Protein AF-A0A4V1BQQ9-F1 (afdb_monomer_lite)

Secondary structure (DSSP, 8-state):
-EEEEEEETTEEEEEEEEEE---PPPTTPPPPPPPPP----TTSS---HHHHHHHHHHHHHHHHHT-TT-------GGGHHHHHHHHHHHHHHT-

pLDDT: mean 92.77, std 3.22, range [72.94, 97.19]

Foldseek 3Di:
DDWDWAADPPDNLDIDIDDDDDDDDDVPRDDDDDDDDDDDDLPPDDPDDVVNVVSVCSNVVSVVVPDPVDPDDDDDPVCVVVVVVVVVVCVVVVD

Radius of gyration: 17.98 Å; chains: 1; bounding box: 45×35×46 Å

Structure (mmCIF, N/CA/C/O backbone):
data_AF-A0A4V1BQQ9-F1
#
_entry.id   AF-A0A4V1BQQ9-F1
#
loop_
_atom_site.group_PDB
_atom_site.id
_atom_site.type_symbol
_atom_site.label_atom_id
_atom_site.label_alt_id
_atom_site.label_comp_id
_atom_site.label_asym_id
_atom_site.label_entity_id
_atom_site.label_seq_id
_atom_site.pdbx_PDB_ins_code
_atom_site.Cartn_x
_atom_site.Cartn_y
_atom_site.Cartn_z
_atom_site.occupancy
_atom_site.B_iso_or_equiv
_atom_site.auth_seq_id
_atom_site.auth_comp_id
_atom_site.auth_asym_id
_atom_site.auth_atom_id
_atom_site.pdbx_PDB_model_num
ATOM 1 N N . MET A 1 1 ? -9.137 -4.473 11.134 1.00 87.56 1 MET A N 1
ATOM 2 C CA . MET A 1 1 ? -8.478 -3.588 10.152 1.00 87.56 1 MET A CA 1
ATOM 3 C C . MET A 1 1 ? -8.537 -4.267 8.800 1.00 87.56 1 MET A C 1
ATOM 5 O O . MET A 1 1 ? -8.334 -5.473 8.753 1.00 87.56 1 MET A O 1
ATOM 9 N N . LEU A 1 2 ? -8.856 -3.525 7.745 1.00 92.88 2 LEU A N 1
ATOM 10 C CA . LEU A 1 2 ? -8.860 -4.017 6.370 1.00 92.88 2 LEU A CA 1
ATOM 11 C C . LEU A 1 2 ? -8.086 -3.035 5.492 1.00 92.88 2 LEU A C 1
ATOM 13 O O . LEU A 1 2 ? -8.308 -1.828 5.586 1.00 92.88 2 LEU A O 1
ATOM 17 N N . PHE A 1 3 ? -7.219 -3.567 4.636 1.00 93.75 3 PHE A N 1
ATOM 18 C CA . PHE A 1 3 ? -6.486 -2.799 3.637 1.00 93.75 3 PHE A CA 1
ATOM 19 C C . PHE A 1 3 ? -7.053 -3.063 2.251 1.00 93.75 3 PHE A C 1
ATOM 21 O O . PHE A 1 3 ? -7.409 -4.198 1.927 1.00 93.75 3 PHE A O 1
ATOM 28 N N . ARG A 1 4 ? -7.097 -2.021 1.425 1.00 93.81 4 ARG A N 1
ATOM 29 C CA . ARG A 1 4 ? -7.424 -2.137 0.007 1.00 93.81 4 ARG A CA 1
ATOM 30 C C . ARG A 1 4 ? -6.423 -1.328 -0.805 1.00 93.81 4 ARG A C 1
ATOM 32 O O . ARG A 1 4 ? -6.361 -0.111 -0.664 1.00 93.81 4 ARG A O 1
ATOM 39 N N . GLN A 1 5 ? -5.672 -1.999 -1.675 1.00 92.56 5 GLN A N 1
ATOM 40 C CA . GLN A 1 5 ? -4.856 -1.331 -2.687 1.00 92.56 5 GLN A CA 1
ATOM 41 C C . GLN A 1 5 ? -5.671 -1.173 -3.972 1.00 92.56 5 GLN A C 1
ATOM 43 O O . GLN A 1 5 ? -6.346 -2.108 -4.409 1.00 92.56 5 GLN A O 1
ATOM 48 N N . ARG A 1 6 ? -5.630 0.014 -4.578 1.00 94.50 6 ARG A N 1
ATOM 49 C CA . ARG A 1 6 ? -6.281 0.294 -5.862 1.00 94.50 6 ARG A CA 1
ATOM 50 C C . ARG A 1 6 ? -5.282 0.935 -6.822 1.00 94.50 6 ARG A C 1
ATOM 52 O O . ARG A 1 6 ? -4.665 1.927 -6.431 1.00 94.50 6 ARG A O 1
ATOM 59 N N . PRO A 1 7 ? -5.155 0.445 -8.066 1.00 93.56 7 PRO A N 1
ATOM 60 C CA . PRO A 1 7 ? -4.346 1.111 -9.079 1.00 93.56 7 PRO A CA 1
ATOM 61 C C . PRO A 1 7 ? -4.789 2.563 -9.277 1.00 93.56 7 PRO A C 1
ATOM 63 O O . PRO A 1 7 ? -5.986 2.869 -9.231 1.00 93.56 7 PRO A O 1
ATOM 66 N N . HIS A 1 8 ? -3.839 3.467 -9.500 1.00 95.88 8 HIS A N 1
ATOM 67 C CA . HIS A 1 8 ? -4.174 4.822 -9.919 1.00 95.88 8 HIS A CA 1
ATOM 68 C C . HIS A 1 8 ? -4.657 4.802 -11.384 1.00 95.88 8 HIS A C 1
ATOM 70 O O . HIS A 1 8 ? -4.048 4.128 -12.213 1.00 95.88 8 HIS A O 1
ATOM 76 N N . PRO A 1 9 ? -5.719 5.549 -11.746 1.00 95.69 9 PRO A N 1
ATOM 77 C CA . PRO A 1 9 ? -6.383 5.420 -13.049 1.00 95.69 9 PRO A CA 1
ATOM 78 C C . PRO A 1 9 ? -5.496 5.752 -14.255 1.00 95.69 9 PRO A C 1
ATOM 80 O O . PRO A 1 9 ? -5.786 5.312 -15.360 1.00 95.69 9 PRO A O 1
ATOM 83 N N . THR A 1 10 ? -4.449 6.557 -14.063 1.00 97.06 10 THR A N 1
ATOM 84 C CA . THR A 1 10 ? -3.608 7.065 -15.163 1.00 97.06 10 THR A CA 1
ATOM 85 C C . THR A 1 10 ? -2.108 6.921 -14.938 1.00 97.06 10 THR A C 1
ATOM 87 O O . THR A 1 10 ? -1.326 7.373 -15.768 1.00 97.06 10 THR A O 1
ATOM 90 N N . ASN A 1 11 ? -1.678 6.356 -13.808 1.00 96.12 11 ASN A N 1
ATOM 91 C CA . ASN A 1 11 ? -0.254 6.257 -13.496 1.00 96.12 11 ASN A CA 1
ATOM 92 C C . ASN A 1 11 ? 0.032 4.893 -12.851 1.00 96.12 11 ASN A C 1
ATOM 94 O O . ASN A 1 11 ? -0.377 4.697 -11.709 1.00 96.12 11 ASN A O 1
ATOM 98 N N . PRO A 1 12 ? 0.714 3.970 -13.548 1.00 93.50 12 PRO A N 1
ATOM 99 C CA . PRO A 1 12 ? 0.983 2.632 -13.022 1.00 93.50 12 PRO A CA 1
ATOM 100 C C . PRO A 1 12 ? 1.941 2.628 -11.817 1.00 93.50 12 PRO A C 1
ATOM 102 O O . PRO A 1 12 ? 1.923 1.680 -11.042 1.00 93.50 12 PRO A O 1
ATOM 105 N N . ASP A 1 13 ? 2.707 3.702 -11.598 1.00 95.12 13 ASP A N 1
ATOM 106 C CA . ASP A 1 13 ? 3.628 3.864 -10.461 1.00 95.12 13 ASP A CA 1
ATOM 107 C C . ASP A 1 13 ? 2.953 4.459 -9.218 1.00 95.12 13 ASP A C 1
ATOM 109 O O . ASP A 1 13 ? 3.613 4.864 -8.258 1.00 95.12 13 ASP A O 1
ATOM 113 N N . LYS A 1 14 ? 1.623 4.578 -9.237 1.00 94.38 14 LYS A N 1
ATOM 114 C CA . LYS A 1 14 ? 0.838 5.126 -8.133 1.00 94.38 14 LYS A CA 1
ATOM 115 C C . LYS A 1 14 ? -0.325 4.211 -7.791 1.00 94.38 14 LYS A C 1
ATOM 117 O O . LYS A 1 14 ? -0.921 3.555 -8.642 1.00 94.38 14 LYS A O 1
ATOM 122 N N . MET A 1 15 ? -0.713 4.252 -6.523 1.00 95.12 15 MET A N 1
ATOM 123 C CA . MET A 1 15 ? -1.905 3.581 -6.022 1.00 95.12 15 MET A CA 1
ATOM 124 C C . MET A 1 15 ? -2.649 4.464 -5.025 1.00 95.12 15 MET A C 1
ATOM 126 O O . MET A 1 15 ? -2.066 5.362 -4.415 1.00 95.12 15 MET A O 1
ATOM 130 N N . PHE A 1 16 ? -3.928 4.163 -4.826 1.00 95.44 16 PHE A N 1
ATOM 131 C CA . PHE A 1 16 ? -4.636 4.535 -3.608 1.00 95.44 16 PHE A CA 1
ATOM 132 C C . PHE A 1 16 ? -4.520 3.385 -2.610 1.00 95.44 16 PHE A C 1
ATOM 134 O O . PHE A 1 16 ? -4.724 2.222 -2.968 1.00 95.44 16 PHE A O 1
ATOM 141 N N . PHE A 1 17 ? -4.205 3.717 -1.362 1.00 94.56 17 PHE A N 1
ATOM 142 C CA . PHE A 1 17 ? -4.131 2.765 -0.262 1.00 94.56 17 PHE A CA 1
ATOM 143 C C . PHE A 1 17 ? -5.199 3.126 0.768 1.00 94.56 17 PHE A C 1
ATOM 145 O O . PHE A 1 17 ? -5.052 4.102 1.502 1.00 94.56 17 PHE A O 1
ATOM 152 N N . ASP A 1 18 ? -6.292 2.363 0.795 1.00 94.25 18 ASP A N 1
ATOM 153 C CA . ASP A 1 18 ? -7.383 2.595 1.736 1.00 94.25 18 ASP A CA 1
ATOM 154 C C . ASP A 1 18 ? -7.174 1.750 2.999 1.00 94.25 18 ASP A C 1
ATOM 156 O O . ASP A 1 18 ? -6.964 0.533 2.926 1.00 94.25 18 ASP A O 1
ATOM 160 N N . MET A 1 19 ? -7.300 2.387 4.164 1.00 92.69 19 MET A N 1
ATOM 161 C CA . MET A 1 19 ? -7.281 1.723 5.464 1.00 92.69 19 MET A CA 1
ATOM 162 C C . MET A 1 19 ? -8.638 1.867 6.148 1.00 92.69 19 MET A C 1
ATOM 164 O O . MET A 1 19 ? -9.071 2.968 6.483 1.00 92.69 19 MET A O 1
ATOM 168 N N . TYR A 1 20 ? -9.289 0.735 6.403 1.00 92.19 20 TYR A N 1
ATOM 169 C CA . TYR A 1 20 ? -10.552 0.681 7.127 1.00 92.19 20 TYR A CA 1
ATOM 170 C C . TYR A 1 20 ? -10.333 0.114 8.529 1.00 92.19 20 TYR A C 1
ATOM 172 O O . TYR A 1 20 ? -9.928 -1.043 8.717 1.00 92.19 20 TYR A O 1
ATOM 180 N N . LEU A 1 21 ? -10.622 0.937 9.534 1.00 89.06 21 LEU A N 1
ATOM 181 C CA . LEU A 1 21 ? -10.593 0.548 10.937 1.00 89.06 21 LEU A CA 1
ATOM 182 C C . LEU A 1 21 ? -12.014 0.225 11.390 1.00 89.06 21 LEU A C 1
ATOM 184 O O . LEU A 1 21 ? -12.915 1.053 11.307 1.00 89.06 21 LEU A O 1
ATOM 188 N N . PHE A 1 22 ? -12.199 -1.001 11.868 1.00 90.19 22 PHE A N 1
ATOM 189 C CA . PHE A 1 22 ? -13.477 -1.491 12.366 1.00 90.19 22 PHE A CA 1
ATOM 190 C C . PHE A 1 22 ? -13.329 -1.837 13.839 1.00 90.19 22 PHE A C 1
ATOM 192 O O . PHE A 1 22 ? -12.357 -2.490 14.228 1.00 90.19 22 PHE A O 1
ATOM 199 N N . LYS A 1 23 ? -14.318 -1.432 14.633 1.00 89.12 23 LYS A N 1
ATOM 200 C CA . LYS A 1 23 ? -14.489 -1.849 16.020 1.00 89.12 23 LYS A CA 1
ATOM 201 C C . LYS A 1 23 ? -15.747 -2.703 16.096 1.00 89.12 23 LYS A C 1
ATOM 203 O O . LYS A 1 23 ? -16.807 -2.275 15.643 1.00 89.12 23 LYS A O 1
ATOM 208 N N . LEU A 1 24 ? -15.622 -3.897 16.665 1.00 92.38 24 LEU A N 1
ATOM 209 C CA . LEU A 1 24 ? -16.786 -4.682 17.051 1.00 92.38 24 LEU A CA 1
ATOM 210 C C . LEU A 1 24 ? -17.368 -4.065 18.326 1.00 92.38 24 LEU A C 1
ATOM 212 O O . LEU A 1 24 ? -16.650 -3.928 19.318 1.00 92.38 24 LEU A O 1
ATOM 216 N N . LEU A 1 25 ? -18.635 -3.662 18.274 1.00 94.25 25 LEU A N 1
ATOM 217 C CA . LEU A 1 25 ? -19.349 -3.132 19.434 1.00 94.25 25 LEU A CA 1
ATOM 218 C C . LEU A 1 25 ? -19.867 -4.283 20.291 1.00 94.25 25 LEU A C 1
ATOM 220 O O . LEU A 1 25 ? -20.259 -5.329 19.767 1.00 94.25 25 LEU A O 1
ATOM 224 N N . LYS A 1 26 ? -19.861 -4.086 21.607 1.00 95.38 26 LYS A N 1
ATOM 225 C CA . LYS A 1 26 ? -20.519 -5.011 22.530 1.00 95.38 26 LYS A CA 1
ATOM 226 C C . LYS A 1 26 ? -22.034 -4.823 22.468 1.00 95.38 26 LYS A C 1
ATOM 228 O O . LYS A 1 26 ? -22.531 -3.773 22.065 1.00 95.38 26 LYS A O 1
ATOM 233 N N . GLU A 1 27 ? -22.771 -5.841 22.889 1.00 95.38 27 GLU A N 1
ATOM 234 C CA . GLU A 1 27 ? -24.222 -5.734 23.026 1.00 95.38 27 GLU A CA 1
ATOM 235 C C . GLU A 1 27 ? -24.584 -4.619 24.020 1.00 95.38 27 GLU A C 1
ATOM 237 O O . GLU A 1 27 ? -24.008 -4.536 25.106 1.00 95.38 27 GLU A O 1
ATOM 242 N N . GLY A 1 28 ? -25.497 -3.732 23.617 1.00 95.06 28 GLY A N 1
ATOM 243 C CA . GLY A 1 28 ? -25.898 -2.560 24.401 1.00 95.06 28 GLY A CA 1
ATOM 244 C C . GLY A 1 28 ? -24.893 -1.400 24.421 1.00 95.06 28 GLY A C 1
ATOM 245 O O . GLY A 1 28 ? -25.155 -0.409 25.093 1.00 95.06 28 GLY A O 1
ATOM 246 N N . GLU A 1 29 ? -23.761 -1.489 23.713 1.00 95.88 29 GLU A N 1
ATOM 247 C CA . GLU A 1 29 ? -22.831 -0.364 23.570 1.00 95.88 29 GLU A CA 1
ATOM 248 C C . GLU A 1 29 ? -23.375 0.655 22.562 1.00 95.88 29 GLU A C 1
ATOM 250 O O . GLU A 1 29 ? -23.730 0.297 21.434 1.00 95.88 29 GLU A O 1
ATOM 255 N N . ASP A 1 30 ? -23.398 1.931 22.952 1.00 94.69 30 ASP A N 1
ATOM 256 C CA . ASP A 1 30 ? -23.799 3.009 22.055 1.00 94.69 30 ASP A CA 1
ATOM 257 C C . ASP A 1 30 ? -22.880 3.070 20.836 1.00 94.69 30 ASP A C 1
ATOM 259 O O . ASP A 1 30 ? -21.646 3.027 20.925 1.00 94.69 30 ASP A O 1
ATOM 263 N N . ARG A 1 31 ? -23.497 3.187 19.661 1.00 92.12 31 ARG A N 1
ATOM 264 C CA . ARG A 1 31 ? -22.756 3.308 18.413 1.00 92.12 31 ARG A CA 1
ATOM 265 C C . ARG A 1 31 ? -22.080 4.683 18.366 1.00 92.12 31 ARG A C 1
ATOM 267 O O . ARG A 1 31 ? -22.789 5.685 18.401 1.00 92.12 31 ARG A O 1
ATOM 274 N N . PRO A 1 32 ? -20.743 4.755 18.228 1.00 90.25 32 PRO A N 1
ATOM 275 C CA . PRO A 1 32 ? -20.074 6.034 18.056 1.00 90.25 32 PRO A CA 1
ATOM 276 C C . PRO A 1 32 ? -20.452 6.649 16.707 1.00 90.25 32 PRO A C 1
ATOM 278 O O . PRO A 1 32 ? -20.729 5.928 15.739 1.00 90.25 32 PRO A O 1
ATOM 281 N N . GLU A 1 33 ? -20.394 7.977 16.634 1.00 91.19 33 GLU A N 1
ATOM 282 C CA . GLU A 1 33 ? -20.507 8.689 15.365 1.00 91.19 33 GLU A CA 1
ATOM 283 C C . GLU A 1 33 ? -19.473 8.148 14.364 1.00 91.19 33 GLU A C 1
ATOM 285 O O . GLU A 1 33 ? -18.302 7.963 14.726 1.00 91.19 33 GLU A O 1
ATOM 290 N N . PRO A 1 34 ? -19.875 7.848 13.115 1.00 86.88 34 PRO A N 1
ATOM 291 C CA . PRO A 1 34 ? -18.942 7.370 12.109 1.00 86.88 34 PRO A CA 1
ATOM 292 C C . PRO A 1 34 ? -17.800 8.375 11.909 1.00 86.88 34 PRO A C 1
ATOM 294 O O . PRO A 1 34 ? -18.062 9.572 11.763 1.00 86.88 34 PRO A O 1
ATOM 297 N N . PRO A 1 35 ? -16.535 7.921 11.858 1.00 87.38 35 PRO A N 1
ATOM 298 C CA . PRO A 1 35 ? -15.441 8.822 11.542 1.00 87.38 35 PRO A CA 1
ATOM 299 C C . PRO A 1 35 ? -15.617 9.374 10.124 1.00 87.38 35 PRO A C 1
ATOM 301 O O . PRO A 1 35 ? -16.081 8.675 9.218 1.00 87.38 35 PRO A O 1
ATOM 304 N N . GLY A 1 36 ? -15.212 10.628 9.926 1.00 89.75 36 GLY A N 1
ATOM 305 C CA . GLY A 1 36 ? -15.175 11.231 8.599 1.00 89.75 36 GLY A CA 1
ATOM 306 C C . GLY A 1 36 ? -14.224 10.477 7.667 1.00 89.75 36 GLY A C 1
ATOM 307 O O . GLY 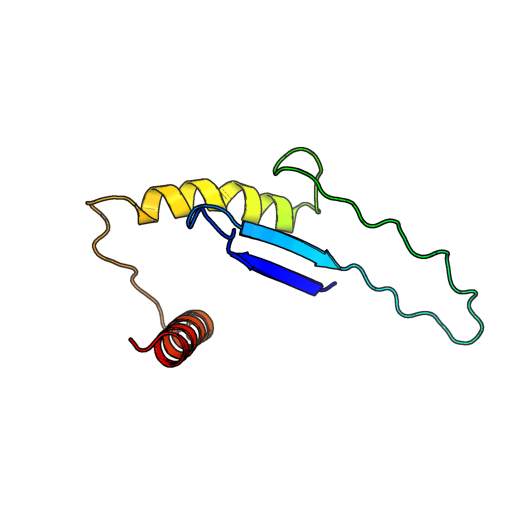A 1 36 ? -13.187 9.965 8.092 1.00 89.75 36 GLY A O 1
ATOM 308 N N . HIS A 1 37 ? -14.567 10.422 6.381 1.00 91.38 37 HIS A N 1
ATOM 309 C CA . HIS A 1 37 ? -13.641 9.936 5.365 1.00 91.38 37 HIS A CA 1
ATOM 310 C C . HIS A 1 37 ? -12.578 11.004 5.092 1.00 91.38 37 HIS A C 1
ATOM 312 O O . HIS A 1 37 ? -12.914 12.157 4.822 1.00 91.38 37 HIS A O 1
ATOM 318 N N . ALA A 1 38 ? -11.307 10.615 5.145 1.00 92.62 38 ALA A N 1
ATOM 319 C CA . ALA A 1 38 ? -10.182 11.504 4.901 1.00 92.62 38 ALA A CA 1
ATOM 320 C C . ALA A 1 38 ? -9.203 10.875 3.907 1.00 92.62 38 ALA A C 1
ATOM 322 O O . ALA A 1 38 ? -9.102 9.653 3.792 1.00 92.62 38 ALA A O 1
ATOM 323 N N . SER A 1 39 ? -8.495 11.726 3.171 1.00 94.31 39 SER A N 1
ATOM 324 C CA . SER A 1 39 ? -7.481 11.336 2.196 1.00 94.31 39 SER A CA 1
ATOM 325 C C . SER A 1 39 ? -6.231 12.166 2.427 1.00 94.31 39 SER A C 1
ATOM 327 O O . SER A 1 39 ? -6.321 13.375 2.627 1.00 94.31 39 SER A O 1
ATOM 329 N N . TYR A 1 40 ? -5.082 11.504 2.371 1.00 94.06 40 TYR A N 1
ATOM 330 C CA . TYR A 1 40 ? -3.776 12.092 2.634 1.00 94.06 40 TYR A CA 1
ATOM 331 C C . TYR A 1 40 ? -2.791 11.617 1.572 1.00 94.06 40 TYR A C 1
ATOM 333 O O . TYR A 1 40 ? -2.934 10.521 1.020 1.00 94.06 40 TYR A O 1
ATOM 341 N N . LYS A 1 41 ? -1.781 12.429 1.283 1.00 92.69 41 LYS A N 1
ATOM 342 C CA . LYS A 1 41 ? -0.622 11.993 0.504 1.00 92.69 41 LYS A CA 1
ATOM 343 C C . LYS A 1 41 ? 0.320 11.188 1.396 1.0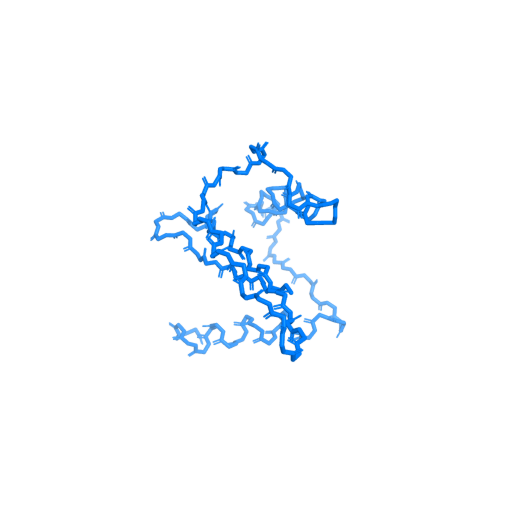0 92.69 41 LYS A C 1
ATOM 345 O O . LYS A 1 41 ? 0.357 11.356 2.615 1.00 92.69 41 LYS A O 1
ATOM 350 N N . HIS A 1 42 ? 1.102 10.312 0.770 1.00 88.12 42 HIS A N 1
ATOM 351 C CA . HIS A 1 42 ? 2.134 9.550 1.469 1.00 88.12 42 HIS A CA 1
ATOM 352 C C . HIS A 1 42 ? 3.074 10.492 2.243 1.00 88.12 42 HIS A C 1
ATOM 354 O O . HIS A 1 42 ? 3.576 11.463 1.678 1.00 88.12 42 HIS A O 1
ATOM 360 N N . GLY A 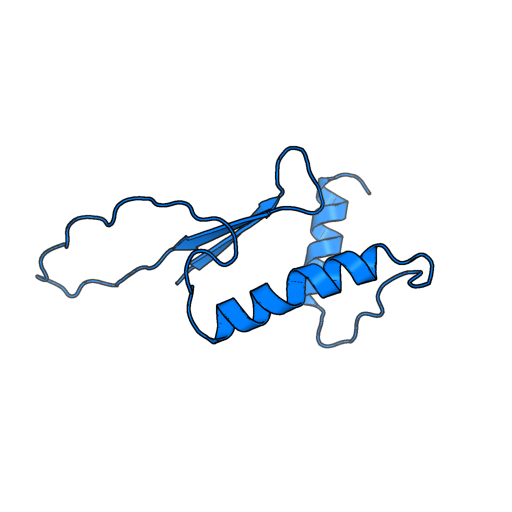1 43 ? 3.283 10.199 3.530 1.00 88.50 43 GLY A N 1
ATOM 361 C CA . GLY A 1 43 ? 4.136 10.976 4.433 1.00 88.50 43 GLY A CA 1
ATOM 362 C C . GLY A 1 43 ? 3.441 12.119 5.185 1.00 88.50 43 GLY A C 1
ATOM 363 O O . GLY A 1 43 ? 4.054 12.686 6.083 1.00 88.50 43 GLY A O 1
ATOM 364 N N . GLU A 1 44 ? 2.181 12.456 4.877 1.00 94.00 44 GLU A N 1
ATOM 365 C CA . GLU A 1 44 ? 1.449 13.508 5.610 1.00 94.00 4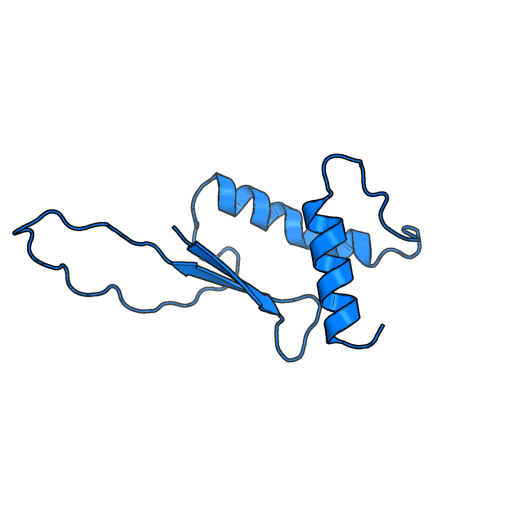4 GLU A CA 1
ATOM 366 C C . GLU A 1 44 ? 0.962 13.042 6.989 1.00 94.00 44 GLU A C 1
ATOM 368 O O . GLU A 1 44 ? 0.882 13.839 7.923 1.00 94.00 44 GLU A O 1
ATOM 373 N N . ILE A 1 45 ? 0.649 11.751 7.122 1.00 93.19 45 ILE A N 1
ATOM 374 C CA . ILE A 1 45 ? 0.258 11.111 8.379 1.00 93.19 45 ILE A CA 1
ATOM 375 C C . ILE A 1 45 ? 0.970 9.765 8.534 1.00 93.19 45 ILE A C 1
ATOM 377 O O . ILE A 1 45 ? 1.338 9.133 7.543 1.00 93.19 45 ILE A O 1
ATOM 381 N N . SER A 1 46 ? 1.111 9.313 9.779 1.00 91.62 46 SER A N 1
ATOM 382 C CA . SER A 1 46 ? 1.481 7.931 10.099 1.00 91.62 46 SER A CA 1
ATOM 383 C C . SER A 1 46 ? 0.236 7.043 10.075 1.00 91.62 46 SER A C 1
ATOM 385 O O . SER A 1 46 ? -0.813 7.424 10.601 1.00 91.62 46 SER A O 1
ATOM 387 N N . LEU A 1 47 ? 0.355 5.848 9.493 1.00 89.62 47 LEU A N 1
ATOM 388 C CA . LEU A 1 47 ? -0.667 4.793 9.543 1.00 89.62 47 LEU A CA 1
ATOM 389 C C . LEU A 1 47 ? -0.329 3.714 10.589 1.00 89.62 47 LEU A C 1
ATOM 391 O O . LEU A 1 47 ? -1.028 2.706 10.702 1.00 89.62 47 LEU A O 1
ATOM 395 N N . GLY A 1 48 ? 0.725 3.942 11.377 1.00 89.69 48 GLY A N 1
ATOM 396 C CA . GLY A 1 48 ? 1.275 3.020 12.363 1.00 89.69 48 GLY A CA 1
ATOM 397 C C . GLY A 1 48 ? 2.615 2.435 11.920 1.00 89.69 48 GLY A C 1
ATOM 398 O O . GLY A 1 48 ? 2.863 2.238 10.734 1.00 89.69 48 GLY A O 1
ATOM 399 N N . LEU A 1 49 ? 3.465 2.103 12.899 1.00 90.75 49 LEU A N 1
ATOM 400 C CA . LEU A 1 49 ? 4.881 1.761 12.697 1.00 90.75 49 LEU A CA 1
ATOM 401 C C . LEU A 1 49 ? 5.140 0.751 11.567 1.00 90.75 49 LEU A C 1
ATOM 403 O O . LEU A 1 49 ? 6.028 0.963 10.752 1.00 90.75 49 LEU A O 1
ATOM 407 N N . VAL A 1 50 ? 4.380 -0.345 11.526 1.00 89.12 50 VAL A N 1
ATOM 408 C CA . VAL A 1 50 ? 4.597 -1.425 10.547 1.00 89.12 50 VAL A CA 1
ATOM 409 C C . VAL A 1 50 ? 4.158 -1.000 9.145 1.00 89.12 50 VAL A C 1
ATOM 411 O O . VAL A 1 50 ? 4.873 -1.232 8.179 1.00 89.12 50 VAL A O 1
ATOM 414 N N . VAL A 1 51 ? 3.012 -0.324 9.031 1.00 90.81 51 VAL A N 1
ATOM 415 C CA . VAL A 1 51 ? 2.502 0.147 7.733 1.00 90.81 51 VAL A CA 1
ATOM 416 C C . VAL A 1 51 ? 3.419 1.225 7.162 1.00 90.81 51 VAL A C 1
ATOM 418 O O . VAL A 1 51 ? 3.685 1.241 5.962 1.00 90.81 51 VAL A O 1
ATOM 421 N N . ASP A 1 52 ? 3.948 2.094 8.022 1.00 91.44 52 ASP A N 1
ATOM 422 C CA . ASP A 1 52 ? 4.899 3.127 7.622 1.00 91.44 52 ASP A CA 1
ATOM 423 C C . ASP A 1 52 ? 6.220 2.517 7.122 1.00 91.44 52 ASP A C 1
ATOM 425 O O . ASP A 1 52 ? 6.788 3.014 6.151 1.00 91.44 52 ASP A O 1
ATOM 429 N N . GLN A 1 53 ? 6.690 1.421 7.731 1.00 91.31 53 GLN A N 1
ATOM 430 C CA . GLN A 1 53 ? 7.881 0.692 7.273 1.00 91.31 53 GLN A CA 1
ATOM 431 C C . GLN A 1 53 ? 7.683 0.078 5.882 1.00 91.31 53 GLN A C 1
ATOM 433 O O . GLN A 1 53 ? 8.552 0.225 5.021 1.00 91.31 53 GLN A O 1
ATOM 438 N N . ASP A 1 54 ? 6.538 -0.561 5.635 1.00 89.75 54 ASP A N 1
ATOM 439 C CA . ASP A 1 54 ? 6.215 -1.100 4.310 1.00 89.75 54 ASP A CA 1
ATOM 440 C C . ASP A 1 54 ? 6.119 0.030 3.273 1.00 89.75 54 ASP A C 1
ATOM 442 O O . ASP A 1 54 ? 6.709 -0.047 2.191 1.00 89.75 54 ASP A O 1
ATOM 446 N N . ALA A 1 55 ? 5.431 1.121 3.624 1.00 90.19 55 ALA A N 1
ATOM 447 C CA . ALA A 1 55 ? 5.249 2.273 2.749 1.00 90.19 55 ALA A CA 1
ATOM 448 C C . ALA A 1 55 ? 6.569 2.978 2.407 1.00 90.19 55 ALA A C 1
ATOM 450 O O . ALA A 1 55 ? 6.730 3.442 1.281 1.00 90.19 55 ALA A O 1
ATOM 451 N N . TYR A 1 56 ? 7.519 3.030 3.345 1.00 91.19 56 TYR A N 1
ATOM 452 C CA . TYR A 1 56 ? 8.848 3.598 3.123 1.00 91.19 56 TYR A CA 1
ATOM 453 C C . TYR A 1 56 ? 9.641 2.839 2.046 1.00 91.19 56 TYR A C 1
ATOM 455 O O . TYR A 1 56 ? 10.344 3.455 1.245 1.00 91.19 56 TYR A O 1
ATOM 463 N N . ASN A 1 57 ? 9.507 1.511 1.991 1.00 92.00 57 ASN A N 1
ATOM 464 C CA . ASN A 1 57 ? 10.260 0.674 1.053 1.00 92.00 57 ASN A CA 1
ATOM 465 C C . ASN A 1 57 ? 9.657 0.648 -0.361 1.00 92.00 57 ASN A C 1
ATOM 467 O O . ASN A 1 57 ? 10.393 0.480 -1.336 1.00 92.00 57 ASN A O 1
ATOM 471 N N . LEU A 1 58 ? 8.337 0.823 -0.494 1.00 92.12 58 LEU A N 1
ATOM 472 C CA . LEU A 1 58 ? 7.623 0.690 -1.772 1.00 92.12 58 LEU A CA 1
ATOM 473 C C . LEU A 1 58 ? 8.197 1.543 -2.922 1.00 92.12 58 LEU A C 1
ATOM 475 O O . LEU A 1 58 ? 8.374 0.988 -4.007 1.00 92.12 58 LEU A O 1
ATOM 479 N N . PRO A 1 59 ? 8.541 2.836 -2.742 1.00 92.12 59 PRO A N 1
ATOM 480 C CA . PRO A 1 59 ? 9.128 3.633 -3.820 1.00 92.12 59 PRO A CA 1
ATOM 481 C C . PRO A 1 59 ? 10.468 3.079 -4.317 1.00 92.12 59 PRO A C 1
ATOM 483 O O . PRO A 1 59 ? 10.739 3.103 -5.516 1.00 92.12 59 PRO A O 1
ATOM 486 N N . GLY A 1 60 ? 11.293 2.554 -3.405 1.00 94.75 60 GLY A N 1
ATOM 487 C CA . GLY A 1 60 ? 12.573 1.936 -3.748 1.00 94.75 60 GLY A CA 1
ATOM 488 C C . GLY A 1 60 ? 12.388 0.631 -4.519 1.00 94.75 60 GLY A C 1
ATOM 489 O O . GLY A 1 60 ? 13.051 0.420 -5.532 1.00 94.75 60 GLY A O 1
ATOM 490 N N . VAL A 1 61 ? 11.437 -0.206 -4.088 1.00 93.88 61 VAL A N 1
ATOM 491 C CA . VAL A 1 61 ? 11.059 -1.426 -4.816 1.00 93.88 61 VAL A CA 1
ATOM 492 C C . VAL A 1 61 ? 10.567 -1.071 -6.219 1.00 93.88 61 VAL A C 1
ATOM 494 O O . VAL A 1 61 ? 11.089 -1.623 -7.181 1.00 93.88 61 VAL A O 1
ATOM 497 N N . GLN A 1 62 ? 9.645 -0.110 -6.356 1.00 94.50 62 GLN A N 1
ATOM 498 C CA . GLN A 1 62 ? 9.118 0.315 -7.658 1.00 94.50 62 GLN A CA 1
ATOM 499 C C . GLN A 1 62 ? 10.228 0.814 -8.588 1.00 94.50 62 GLN A C 1
ATOM 501 O O . GLN A 1 62 ? 10.283 0.409 -9.745 1.00 94.50 62 GLN A O 1
ATOM 506 N N . ALA A 1 63 ? 11.146 1.645 -8.085 1.00 95.19 63 ALA A N 1
ATOM 507 C CA . ALA A 1 63 ? 12.279 2.120 -8.874 1.00 95.19 63 ALA A CA 1
ATOM 508 C C . ALA A 1 63 ? 13.190 0.964 -9.323 1.00 95.19 63 ALA A C 1
ATOM 510 O O . ALA A 1 63 ? 13.652 0.950 -10.461 1.00 95.19 63 ALA A O 1
ATOM 511 N N . GLY A 1 64 ? 13.411 -0.027 -8.453 1.00 95.19 64 GLY A N 1
ATOM 512 C CA . GLY A 1 64 ? 14.152 -1.239 -8.791 1.00 95.19 64 GLY A CA 1
ATOM 513 C C . GLY A 1 64 ? 13.487 -2.056 -9.902 1.00 95.19 64 GLY A C 1
ATOM 514 O O . GLY A 1 64 ? 14.187 -2.519 -10.797 1.00 95.19 64 GLY A O 1
ATOM 515 N N . MET A 1 65 ? 12.154 -2.181 -9.891 1.00 94.44 65 MET A N 1
ATOM 516 C CA . MET A 1 65 ? 11.389 -2.901 -10.926 1.00 94.44 65 MET A CA 1
ATOM 517 C C . MET A 1 65 ? 11.496 -2.267 -12.318 1.00 94.44 65 MET A C 1
ATOM 519 O O . MET A 1 65 ? 11.316 -2.963 -13.310 1.00 94.44 65 MET A O 1
ATOM 523 N N . HIS A 1 66 ? 11.802 -0.969 -12.398 1.00 95.00 66 HIS A N 1
ATOM 524 C CA . HIS A 1 66 ? 12.051 -0.253 -13.658 1.00 95.00 66 HIS A CA 1
ATOM 525 C C . HIS A 1 66 ? 13.500 -0.348 -14.149 1.00 95.00 66 HIS A C 1
ATOM 527 O O . HIS A 1 66 ? 13.840 0.228 -15.179 1.00 95.00 66 HIS A O 1
ATOM 533 N N . SER A 1 67 ? 14.383 -1.020 -13.411 1.00 96.38 67 SER A N 1
ATOM 534 C CA . SER A 1 67 ? 15.787 -1.146 -13.795 1.00 96.38 67 SER A CA 1
ATOM 535 C C . SER A 1 67 ? 15.959 -2.077 -14.995 1.00 96.38 67 SER A C 1
ATOM 537 O O . SER A 1 67 ? 15.588 -3.246 -14.923 1.00 96.38 67 SER A O 1
ATOM 539 N N . ASP A 1 68 ? 16.661 -1.617 -16.036 1.00 95.75 68 ASP A N 1
ATOM 540 C CA . ASP A 1 68 ? 17.078 -2.452 -17.178 1.00 95.75 68 ASP A CA 1
ATOM 541 C C . ASP A 1 68 ? 17.938 -3.659 -16.751 1.00 95.75 68 ASP A C 1
ATOM 543 O O . ASP A 1 68 ? 18.027 -4.666 -17.453 1.00 95.75 68 ASP A O 1
ATOM 547 N N . GLY A 1 69 ? 18.590 -3.564 -15.587 1.00 95.56 69 GLY A N 1
ATOM 548 C CA . GLY A 1 69 ? 19.386 -4.643 -15.003 1.00 95.56 69 GLY A CA 1
ATOM 549 C C . GLY A 1 69 ? 18.562 -5.719 -14.288 1.00 95.56 69 GLY A C 1
ATOM 550 O O . GLY A 1 69 ? 19.140 -6.714 -13.849 1.00 95.56 69 GLY A O 1
ATOM 551 N N . LEU A 1 70 ? 17.245 -5.534 -14.146 1.00 93.44 70 LEU A N 1
ATOM 552 C CA . LEU A 1 70 ? 16.338 -6.497 -13.531 1.00 93.44 70 LEU A CA 1
ATOM 553 C C . LEU A 1 70 ? 15.454 -7.145 -14.613 1.00 93.44 70 LEU A C 1
ATOM 555 O O . LEU A 1 70 ? 14.379 -6.638 -14.914 1.00 93.44 70 LEU A O 1
ATOM 559 N N . PRO A 1 71 ? 15.852 -8.297 -15.183 1.00 91.44 71 PRO A N 1
ATOM 560 C CA . PRO A 1 71 ? 15.078 -8.948 -16.244 1.00 91.44 71 PRO A CA 1
ATOM 561 C C . PRO A 1 71 ? 13.743 -9.539 -15.757 1.00 91.44 71 PRO A C 1
ATOM 563 O O . PRO A 1 71 ? 12.907 -9.931 -16.566 1.00 91.44 71 PRO A O 1
ATOM 566 N N . GLY A 1 72 ? 13.555 -9.658 -14.441 1.00 89.19 72 GLY A N 1
ATOM 567 C CA . GLY A 1 72 ? 12.350 -10.190 -13.818 1.00 89.19 72 GLY A CA 1
ATOM 568 C C . GLY A 1 72 ? 12.593 -10.611 -12.370 1.00 89.19 72 GLY A C 1
ATOM 569 O O . GLY A 1 72 ? 13.728 -10.610 -11.887 1.00 89.19 72 GLY A O 1
ATOM 570 N N . LEU A 1 73 ? 11.518 -10.987 -11.676 1.00 88.56 73 LEU A N 1
ATOM 571 C CA . LEU A 1 73 ? 11.574 -11.411 -10.278 1.00 88.56 73 LEU A CA 1
ATOM 572 C C . LEU A 1 73 ? 11.790 -12.910 -10.132 1.00 88.56 73 LEU A C 1
ATOM 574 O O . LEU A 1 73 ? 11.197 -13.721 -10.842 1.00 88.56 73 LEU A O 1
ATOM 578 N N . TRP A 1 74 ? 12.619 -13.272 -9.159 1.00 89.94 74 TRP A N 1
ATOM 579 C CA . TRP A 1 74 ? 12.769 -14.649 -8.710 1.00 89.94 74 TRP A CA 1
ATOM 580 C C . TRP A 1 74 ? 11.848 -14.857 -7.521 1.00 89.94 74 TRP A C 1
ATOM 582 O O . TRP A 1 74 ? 12.041 -14.237 -6.480 1.00 89.94 74 TRP A O 1
ATOM 592 N N . ILE A 1 75 ? 10.843 -15.711 -7.701 1.00 91.06 75 ILE A N 1
ATOM 593 C CA . ILE A 1 75 ? 9.816 -15.954 -6.694 1.00 91.06 75 ILE A CA 1
ATOM 594 C C . ILE A 1 75 ? 10.067 -17.314 -6.043 1.00 91.06 75 ILE A C 1
ATOM 596 O O . ILE A 1 75 ? 10.075 -18.342 -6.724 1.00 91.06 75 ILE A O 1
ATOM 600 N N . GLY A 1 76 ? 10.275 -17.316 -4.729 1.00 91.81 76 GLY A N 1
ATOM 601 C CA . GLY A 1 76 ? 10.534 -18.514 -3.939 1.00 91.81 76 GLY A CA 1
ATOM 602 C C . GLY A 1 76 ? 9.270 -19.308 -3.600 1.00 91.81 76 GLY A C 1
ATOM 603 O O . GLY A 1 76 ? 8.134 -18.888 -3.838 1.00 91.81 76 GLY A O 1
ATOM 604 N N . ASP A 1 77 ? 9.455 -20.467 -2.970 1.00 93.94 77 ASP A N 1
ATOM 605 C CA . ASP A 1 77 ? 8.348 -21.377 -2.642 1.00 93.94 77 ASP A CA 1
ATOM 606 C C . ASP A 1 77 ? 7.354 -20.793 -1.622 1.00 93.94 77 ASP A C 1
ATOM 608 O O . ASP A 1 77 ? 6.165 -21.113 -1.646 1.00 93.94 77 ASP A O 1
ATOM 612 N N . GLN A 1 78 ? 7.810 -19.887 -0.751 1.00 96.50 78 GLN A N 1
ATOM 613 C CA . GLN A 1 78 ? 6.965 -19.222 0.254 1.00 96.50 78 GLN A CA 1
ATOM 614 C C . GLN A 1 78 ? 6.036 -18.148 -0.342 1.00 96.50 78 GLN A C 1
ATOM 616 O O . GLN A 1 78 ? 5.109 -17.677 0.317 1.00 96.50 78 GLN A O 1
ATOM 621 N N . GLU A 1 79 ? 6.239 -17.772 -1.603 1.00 95.56 79 GLU A N 1
ATOM 622 C CA . GLU A 1 79 ? 5.551 -16.656 -2.256 1.00 95.56 79 GLU A CA 1
ATOM 623 C C . GLU A 1 79 ? 4.399 -17.121 -3.163 1.00 95.56 79 GLU A C 1
ATOM 625 O O . GLU A 1 79 ? 3.963 -16.418 -4.076 1.00 95.56 79 GLU A O 1
ATOM 630 N N . LEU A 1 80 ? 3.839 -18.304 -2.885 1.00 95.69 80 LEU A N 1
ATOM 631 C CA . LEU A 1 80 ? 2.740 -18.899 -3.652 1.00 95.69 80 LEU A CA 1
ATOM 632 C C . LEU A 1 80 ? 1.559 -17.936 -3.872 1.00 95.69 80 LEU A C 1
ATOM 634 O O . LEU A 1 80 ? 0.978 -17.907 -4.955 1.00 95.69 80 LEU A O 1
ATOM 638 N N . ARG A 1 81 ? 1.216 -17.117 -2.869 1.00 96.12 81 ARG A N 1
ATOM 639 C CA . ARG A 1 81 ? 0.114 -16.143 -2.971 1.00 96.12 81 ARG A CA 1
ATOM 640 C C . ARG A 1 81 ? 0.408 -15.012 -3.958 1.00 96.12 81 ARG A C 1
ATOM 642 O O . ARG A 1 81 ? -0.513 -14.573 -4.637 1.00 96.12 81 ARG A O 1
ATOM 649 N N . ILE A 1 82 ? 1.667 -14.585 -4.068 1.00 93.75 82 ILE A N 1
ATOM 650 C CA . ILE A 1 82 ? 2.100 -13.574 -5.044 1.00 93.75 82 ILE A CA 1
ATOM 651 C C . ILE A 1 82 ? 1.985 -14.168 -6.451 1.00 93.75 82 ILE A C 1
ATOM 653 O O . ILE A 1 82 ? 1.348 -13.582 -7.322 1.00 93.75 82 ILE A O 1
ATOM 657 N N . ARG A 1 83 ? 2.487 -15.395 -6.648 1.00 93.81 83 ARG A N 1
ATOM 658 C CA . ARG A 1 83 ? 2.368 -16.120 -7.928 1.00 93.81 83 ARG A CA 1
ATOM 659 C C . ARG A 1 83 ? 0.914 -16.278 -8.357 1.00 93.81 83 ARG A C 1
ATOM 661 O O . ARG A 1 83 ? 0.568 -15.995 -9.499 1.00 93.81 83 ARG A O 1
ATOM 668 N N . HIS A 1 84 ? 0.061 -16.712 -7.431 1.00 95.62 84 HIS A N 1
ATOM 669 C CA . HIS A 1 84 ? -1.364 -16.876 -7.685 1.00 95.62 84 HIS A CA 1
ATOM 670 C C . HIS A 1 84 ? -2.040 -15.541 -8.022 1.00 95.62 84 HIS A C 1
ATOM 672 O O . HIS A 1 84 ? -2.833 -15.494 -8.955 1.00 95.62 84 HIS A O 1
ATOM 678 N N . PHE A 1 85 ? -1.707 -14.455 -7.316 1.00 94.00 85 PHE A N 1
ATOM 679 C CA . PHE A 1 85 ? -2.223 -13.122 -7.629 1.00 94.00 85 PHE A CA 1
ATOM 680 C C . PHE A 1 85 ? -1.899 -12.710 -9.071 1.00 94.00 85 PHE A C 1
ATOM 682 O O . PHE A 1 85 ? -2.811 -12.348 -9.809 1.00 94.00 85 PHE A O 1
ATOM 689 N N . HIS 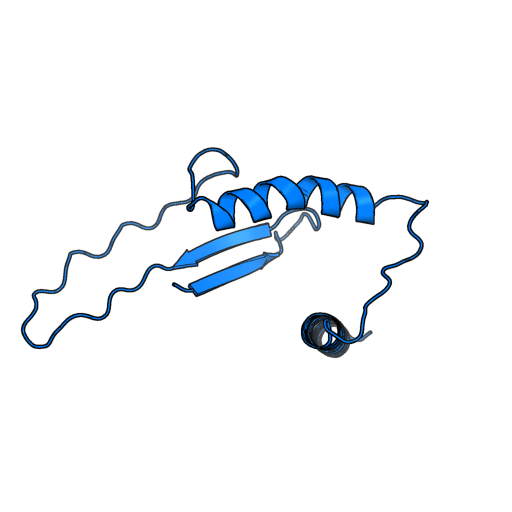A 1 86 ? -0.636 -12.831 -9.493 1.00 91.94 86 HIS A N 1
ATOM 690 C CA . HIS A 1 86 ? -0.231 -12.484 -10.858 1.00 91.94 86 HIS A CA 1
ATOM 691 C C . HIS A 1 86 ? -0.868 -13.389 -11.913 1.00 91.94 86 HIS A C 1
ATOM 693 O O . HIS A 1 86 ? -1.302 -12.886 -12.943 1.00 91.94 86 HIS A O 1
ATOM 699 N N . LYS A 1 87 ? -0.996 -14.696 -11.642 1.00 94.44 87 LYS A N 1
ATOM 700 C CA . LYS A 1 87 ? -1.723 -15.604 -12.537 1.00 94.44 87 LYS A CA 1
ATOM 701 C C . LYS A 1 87 ? -3.176 -15.162 -12.720 1.00 94.44 87 LYS A C 1
ATOM 703 O O . LYS A 1 87 ? -3.632 -15.040 -13.847 1.00 94.44 87 LYS A O 1
ATOM 708 N N . VAL A 1 88 ? -3.894 -14.940 -11.619 1.00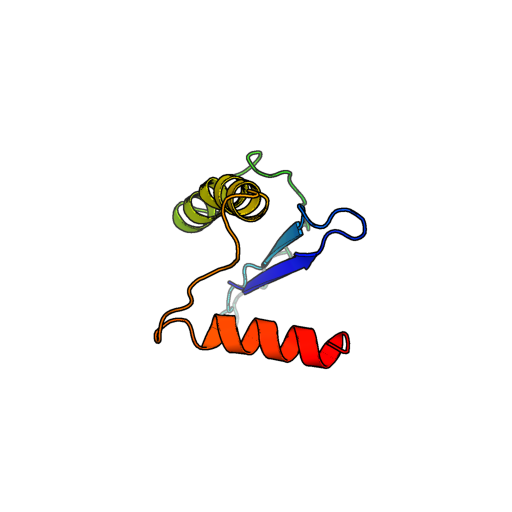 96.94 88 VAL A N 1
ATOM 709 C CA . VAL A 1 88 ? -5.307 -14.544 -11.669 1.00 96.94 88 VAL A CA 1
ATOM 710 C C . VAL A 1 88 ? -5.462 -13.208 -12.386 1.00 96.94 88 VAL A C 1
ATOM 712 O O . VAL A 1 88 ? -6.376 -13.058 -13.187 1.00 96.94 88 VAL A O 1
ATOM 715 N N . LEU A 1 89 ? -4.568 -12.250 -12.131 1.00 93.25 89 LEU A N 1
ATOM 716 C CA . LEU A 1 89 ? -4.571 -10.972 -12.833 1.00 93.25 89 LEU A CA 1
ATOM 717 C C . LEU A 1 89 ? -4.393 -11.161 -14.345 1.00 93.25 89 LEU A C 1
ATOM 719 O O . LEU A 1 89 ? -5.199 -10.614 -15.090 1.00 93.25 89 LEU A O 1
ATOM 723 N N . GLY A 1 90 ? -3.410 -11.963 -14.771 1.00 95.50 90 GLY A N 1
ATOM 724 C CA . GLY A 1 90 ? -3.188 -12.323 -16.177 1.00 95.50 90 GLY A CA 1
ATOM 725 C C . GLY A 1 90 ? -4.428 -12.945 -16.822 1.00 95.50 90 GLY A C 1
ATOM 726 O O . GLY A 1 90 ? -4.918 -12.442 -17.830 1.00 95.50 90 GLY A O 1
ATOM 727 N N . ASP A 1 91 ? -5.026 -13.943 -16.158 1.00 97.19 91 ASP A N 1
ATOM 728 C CA . ASP A 1 91 ? -6.255 -14.604 -16.619 1.00 97.19 91 ASP A CA 1
ATOM 729 C C . ASP A 1 91 ? -7.425 -13.600 -16.792 1.00 97.19 91 ASP A C 1
ATOM 731 O O . ASP A 1 91 ? -8.263 -13.766 -17.678 1.00 97.19 91 ASP A O 1
ATOM 735 N N . TYR A 1 92 ? -7.500 -12.549 -15.961 1.00 95.62 92 TYR A N 1
ATOM 736 C CA . TYR A 1 92 ? -8.522 -11.498 -16.072 1.00 95.62 92 TYR A CA 1
ATOM 737 C C . TYR A 1 92 ? -8.261 -10.497 -17.202 1.00 95.62 92 TYR A C 1
ATOM 739 O O . TYR A 1 92 ? -9.225 -9.969 -17.760 1.00 95.62 92 TYR A O 1
ATOM 747 N N . VAL A 1 93 ? -6.996 -10.187 -17.504 1.00 93.75 93 VAL A N 1
ATOM 748 C CA . VAL A 1 93 ? -6.629 -9.183 -18.522 1.00 93.75 93 VAL A CA 1
ATOM 749 C C . VAL A 1 93 ? -6.349 -9.786 -19.902 1.00 93.75 93 VAL A C 1
ATOM 751 O O . VAL A 1 93 ? -6.267 -9.034 -20.871 1.00 93.75 93 VAL A O 1
ATOM 754 N N . GLY A 1 94 ? -6.308 -11.117 -20.008 1.00 90.69 94 GLY A N 1
ATOM 755 C CA . GLY A 1 94 ? -6.168 -11.849 -21.268 1.00 90.69 94 GLY A CA 1
ATOM 756 C C . GLY A 1 94 ? -4.725 -12.151 -21.677 1.00 90.69 94 GLY A C 1
ATOM 757 O O . GLY A 1 94 ? -4.480 -12.283 -22.877 1.00 90.69 94 GLY A O 1
ATOM 758 N N . ASP A 1 95 ? -3.811 -12.242 -20.706 1.00 72.94 95 ASP A N 1
ATOM 759 C CA . ASP A 1 95 ? -2.413 -12.666 -20.909 1.00 72.94 95 ASP A CA 1
ATOM 760 C C . ASP A 1 95 ? -2.252 -14.196 -21.001 1.00 72.94 95 ASP A C 1
ATOM 762 O O . ASP A 1 95 ? -3.029 -14.935 -20.346 1.00 72.94 95 ASP A O 1
#

Sequence (95 aa):
MLFRQRPHPTNPDKMFFDMYLFKLLKEGEDRPEPPGHASYKHGEISLGLVVDQDAYNLPGVQAGMHSDGLPGLWIGDQELRIRHFHKVLGDYVGD